Protein AF-A0A6A3LPA7-F1 (afdb_monomer)

Organism: NCBI:txid53985

Mean predicted aligned error: 10.81 Å

Secondary structure (DSSP, 8-state):
--SGGGGGG-----THHHHHHHHT---EEE--TT-SSTT---EEE--STHHHHH-GGGEEEEEEEEEE-TTT--EEEEEEEEEE-HHHHHHHHHHHHHHHHHHHHHHHHHHHHHHHHHHHHHHHHHHHHTTS----

Nearest PDB structures (foldseek):
  7dc3-assembly3_C  TM=7.129E-01  e=1.709E-06  Mus musculus
  5xil-assembly1_A-2  TM=3.617E-01  e=6.976E+00  Leishmania major

Structure (mmCIF, N/CA/C/O backbone):
data_AF-A0A6A3LPA7-F1
#
_entry.id   AF-A0A6A3LPA7-F1
#
loop_
_atom_site.group_PDB
_atom_site.id
_atom_site.type_symbol
_atom_site.label_atom_id
_atom_site.label_alt_id
_atom_site.label_comp_id
_atom_site.label_asym_id
_atom_site.label_entity_id
_atom_site.label_seq_id
_atom_site.pdbx_PDB_ins_code
_atom_site.Cartn_x
_atom_site.Cartn_y
_atom_site.Cartn_z
_atom_site.occupancy
_atom_site.B_iso_or_equiv
_atom_site.auth_seq_id
_atom_site.auth_comp_id
_atom_site.auth_asym_id
_atom_site.auth_atom_id
_atom_site.pdbx_PDB_model_num
ATOM 1 N N . MET A 1 1 ? 21.102 -28.339 11.862 1.00 46.19 1 MET A N 1
ATOM 2 C CA . MET A 1 1 ? 20.424 -28.830 10.645 1.00 46.19 1 MET A CA 1
ATOM 3 C C . MET A 1 1 ? 18.925 -28.610 10.813 1.00 46.19 1 MET A C 1
ATOM 5 O O . MET A 1 1 ? 18.300 -29.388 11.512 1.00 46.19 1 MET A O 1
ATOM 9 N N . ALA A 1 2 ? 18.375 -27.507 10.303 1.00 53.53 2 ALA A N 1
ATOM 10 C CA . ALA A 1 2 ? 16.924 -27.238 10.330 1.00 53.53 2 ALA A CA 1
ATOM 11 C C . ALA A 1 2 ? 16.463 -26.278 9.210 1.00 53.53 2 ALA A C 1
ATOM 13 O O . ALA A 1 2 ? 15.295 -25.922 9.147 1.00 53.53 2 ALA A O 1
ATOM 14 N N . VAL A 1 3 ? 17.377 -25.832 8.339 1.00 58.09 3 VAL A N 1
ATOM 15 C CA . VAL A 1 3 ? 17.110 -24.751 7.374 1.00 58.09 3 VAL A CA 1
ATOM 16 C C . VAL A 1 3 ? 16.532 -25.285 6.055 1.00 58.09 3 VAL A C 1
ATOM 18 O O . VAL A 1 3 ? 15.805 -24.568 5.382 1.00 58.09 3 VAL A O 1
ATOM 21 N N . GLU A 1 4 ? 16.774 -26.551 5.702 1.00 61.59 4 GLU A N 1
ATOM 22 C CA . GLU A 1 4 ? 16.364 -27.101 4.396 1.00 61.59 4 GLU A CA 1
ATOM 23 C C . GLU A 1 4 ? 14.928 -27.646 4.344 1.00 61.59 4 GLU A C 1
ATOM 25 O O . GLU A 1 4 ? 14.376 -27.798 3.262 1.00 61.59 4 GLU A O 1
ATOM 30 N N . GLN A 1 5 ? 14.279 -27.908 5.483 1.00 64.56 5 GLN A N 1
ATOM 31 C CA . GLN A 1 5 ? 13.005 -28.647 5.507 1.00 64.56 5 GLN A CA 1
ATOM 32 C C . GLN A 1 5 ? 11.787 -27.839 5.010 1.00 64.56 5 GLN A C 1
ATOM 34 O O . GLN A 1 5 ? 10.715 -28.403 4.812 1.00 64.56 5 GLN A O 1
ATOM 39 N N . TYR A 1 6 ? 11.948 -26.532 4.781 1.00 67.12 6 TYR A N 1
ATOM 40 C CA . TYR A 1 6 ? 10.872 -25.633 4.347 1.00 67.12 6 TYR A CA 1
ATOM 41 C C . TYR A 1 6 ? 11.249 -24.773 3.136 1.00 67.12 6 TYR A C 1
ATOM 43 O O . TYR A 1 6 ? 10.540 -23.816 2.834 1.00 67.12 6 TYR A O 1
ATOM 51 N N . ALA A 1 7 ? 12.346 -25.089 2.438 1.00 63.62 7 ALA A N 1
ATOM 52 C CA . ALA A 1 7 ? 12.777 -24.317 1.270 1.00 63.62 7 ALA A CA 1
ATOM 53 C C . ALA A 1 7 ? 11.684 -24.259 0.183 1.00 63.62 7 ALA A C 1
ATOM 55 O O . ALA A 1 7 ? 11.487 -23.219 -0.440 1.00 63.62 7 ALA A O 1
ATOM 56 N N . ASP A 1 8 ? 10.900 -25.333 0.051 1.00 73.69 8 ASP A N 1
ATOM 57 C CA . ASP A 1 8 ? 9.811 -25.446 -0.927 1.00 73.69 8 ASP A CA 1
ATOM 58 C C . ASP A 1 8 ? 8.495 -24.794 -0.465 1.00 73.69 8 ASP A C 1
ATOM 60 O O . ASP A 1 8 ? 7.543 -24.694 -1.241 1.00 73.69 8 ASP A O 1
ATOM 64 N N . ALA A 1 9 ? 8.413 -24.336 0.792 1.00 74.69 9 ALA A N 1
ATOM 65 C CA . ALA A 1 9 ? 7.225 -23.658 1.315 1.00 74.69 9 ALA A CA 1
ATOM 66 C C . ALA A 1 9 ? 7.062 -22.239 0.743 1.00 74.69 9 ALA A C 1
ATOM 68 O O . ALA A 1 9 ? 5.982 -21.653 0.832 1.00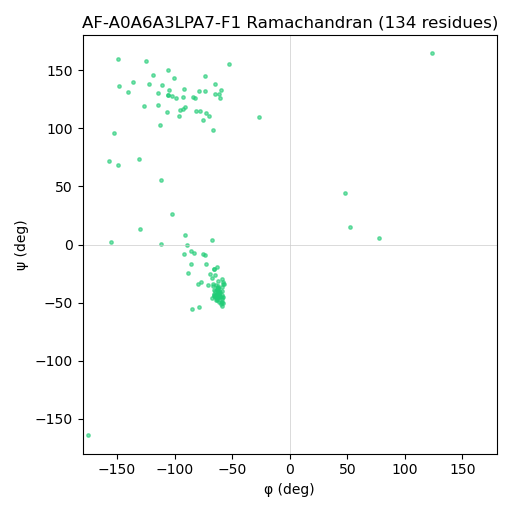 74.69 9 ALA A O 1
ATOM 69 N N . LEU A 1 10 ? 8.130 -21.682 0.162 1.00 76.44 10 LEU A N 1
ATOM 70 C CA . LEU A 1 10 ? 8.157 -20.345 -0.413 1.00 76.44 10 LEU A CA 1
ATOM 71 C C . LEU A 1 10 ? 8.359 -20.441 -1.924 1.00 76.44 10 LEU A C 1
ATOM 73 O O . LEU A 1 10 ? 9.370 -20.943 -2.405 1.00 76.44 10 LEU A O 1
ATOM 77 N N . GLN A 1 11 ? 7.399 -19.918 -2.681 1.00 75.81 11 GLN A N 1
ATOM 78 C CA . GLN A 1 11 ? 7.488 -19.840 -4.135 1.00 75.81 11 GLN A CA 1
ATOM 79 C C . GLN A 1 11 ? 7.627 -18.386 -4.575 1.00 75.81 11 GLN A C 1
ATOM 81 O O . GLN A 1 11 ? 6.921 -17.501 -4.090 1.00 75.81 11 GLN A O 1
ATOM 86 N N . ASN A 1 12 ? 8.519 -18.139 -5.534 1.00 69.50 12 ASN A N 1
ATOM 87 C CA . ASN A 1 12 ? 8.640 -16.832 -6.168 1.00 69.50 12 ASN A CA 1
ATOM 88 C C . ASN A 1 12 ? 7.413 -16.575 -7.048 1.00 69.50 12 ASN A C 1
ATOM 90 O O . ASN A 1 12 ? 7.248 -17.195 -8.098 1.00 69.50 12 ASN A O 1
ATOM 94 N N . VAL A 1 13 ? 6.568 -15.633 -6.637 1.00 67.00 13 VAL A N 1
ATOM 95 C CA . VAL A 1 13 ? 5.403 -15.199 -7.414 1.00 67.00 13 VAL A CA 1
ATOM 96 C C . VAL A 1 13 ? 5.723 -13.887 -8.130 1.00 67.00 13 VAL A C 1
ATOM 98 O O . VAL A 1 13 ? 6.423 -13.019 -7.609 1.00 67.00 13 VAL A O 1
ATOM 101 N N . GLN A 1 14 ? 5.216 -13.726 -9.352 1.00 64.25 14 GLN A N 1
ATOM 102 C CA . GLN A 1 14 ? 5.428 -12.524 -10.158 1.00 64.25 14 GLN A CA 1
ATOM 103 C C . GLN A 1 14 ? 4.882 -11.263 -9.464 1.00 64.25 14 GLN A C 1
ATOM 105 O O . GLN A 1 14 ? 3.688 -11.160 -9.187 1.00 64.25 14 GLN A O 1
ATOM 110 N N . ALA A 1 15 ? 5.726 -10.236 -9.308 1.00 64.12 15 ALA A N 1
ATOM 111 C CA . ALA A 1 15 ? 5.378 -8.951 -8.679 1.00 64.12 15 ALA A CA 1
ATOM 112 C C . ALA A 1 15 ? 4.359 -8.090 -9.467 1.00 64.12 15 ALA A C 1
ATOM 114 O O . ALA A 1 15 ? 4.078 -6.956 -9.087 1.00 64.12 15 ALA A O 1
ATOM 115 N N . GLY A 1 16 ? 3.823 -8.589 -10.589 1.00 66.94 16 GLY A N 1
ATOM 116 C CA . GLY A 1 16 ? 2.903 -7.837 -11.454 1.00 66.94 16 GLY A CA 1
ATOM 117 C C . GLY A 1 16 ? 1.608 -7.454 -10.741 1.00 66.94 16 GLY A C 1
ATOM 118 O O . GLY A 1 16 ? 1.122 -6.340 -10.915 1.00 66.94 16 GLY A O 1
ATOM 119 N N . LYS A 1 17 ? 1.123 -8.338 -9.863 1.00 79.88 17 LYS A N 1
ATOM 120 C CA . LYS A 1 17 ? -0.074 -8.106 -9.052 1.00 79.88 17 LYS A CA 1
ATOM 121 C C . LYS A 1 17 ? 0.112 -6.923 -8.094 1.00 79.88 17 LYS A C 1
ATOM 123 O O . LYS A 1 17 ? -0.779 -6.096 -7.971 1.00 79.88 17 LYS A O 1
ATOM 128 N N . SER A 1 18 ? 1.296 -6.776 -7.495 1.00 86.56 18 SER A N 1
ATOM 129 C CA . SER A 1 18 ? 1.608 -5.671 -6.579 1.00 86.56 18 SER A CA 1
ATOM 130 C C . SER A 1 18 ? 1.502 -4.298 -7.245 1.00 86.56 18 SER A C 1
ATOM 132 O O . SER A 1 18 ? 0.990 -3.371 -6.631 1.00 86.56 18 SER A O 1
ATOM 134 N N . LEU A 1 19 ? 1.950 -4.152 -8.498 1.00 87.88 19 LEU A N 1
ATOM 135 C CA . LEU A 1 19 ? 1.873 -2.866 -9.203 1.00 87.88 19 LEU A CA 1
ATOM 136 C C . LEU A 1 19 ? 0.418 -2.454 -9.449 1.00 87.88 19 LEU A C 1
ATOM 138 O O . LEU A 1 19 ? 0.056 -1.304 -9.208 1.00 87.88 19 LEU A O 1
ATOM 142 N N . GLU A 1 20 ? -0.414 -3.396 -9.891 1.00 88.69 20 GLU A N 1
ATOM 143 C CA . GLU A 1 20 ? -1.840 -3.147 -10.096 1.00 88.69 20 GLU A CA 1
ATOM 144 C C . GLU A 1 20 ? -2.525 -2.743 -8.784 1.00 88.69 20 GLU A C 1
ATOM 146 O O . GLU A 1 20 ? -3.260 -1.756 -8.752 1.00 88.69 20 GLU A O 1
ATOM 151 N N . LEU A 1 21 ? -2.241 -3.460 -7.694 1.00 88.50 21 LEU A N 1
ATOM 152 C CA . LEU A 1 21 ? -2.775 -3.159 -6.367 1.00 88.50 21 LEU A CA 1
ATOM 153 C C . LEU A 1 21 ? -2.396 -1.746 -5.915 1.00 88.50 21 LEU A C 1
ATOM 155 O O . LEU A 1 21 ? -3.279 -0.946 -5.610 1.00 88.50 21 LEU A O 1
ATOM 159 N N . LEU A 1 22 ? -1.101 -1.409 -5.944 1.00 87.50 22 LEU A N 1
ATOM 160 C CA . LEU A 1 22 ? -0.614 -0.094 -5.520 1.00 87.50 22 LEU A CA 1
ATOM 161 C C . LEU A 1 22 ? -1.171 1.047 -6.380 1.00 87.50 22 LEU A C 1
ATOM 163 O O . LEU A 1 22 ? -1.395 2.134 -5.857 1.00 87.50 22 LEU A O 1
ATOM 167 N N . SER A 1 23 ? -1.436 0.812 -7.670 1.00 88.50 23 SER A N 1
ATOM 168 C CA . SER A 1 23 ? -2.008 1.833 -8.562 1.00 88.50 23 SER A CA 1
ATOM 169 C C . SER A 1 23 ? -3.437 2.250 -8.195 1.00 88.50 23 SER A C 1
ATOM 171 O O . SER A 1 23 ? -3.874 3.336 -8.569 1.00 88.50 23 SER A O 1
ATOM 173 N N . LYS A 1 24 ? -4.159 1.407 -7.446 1.00 89.50 24 LYS A N 1
ATOM 174 C CA . LYS A 1 24 ? -5.529 1.665 -6.976 1.00 89.50 24 LYS A CA 1
ATOM 175 C C . LYS A 1 24 ? -5.561 2.327 -5.594 1.00 89.50 24 LYS A C 1
ATOM 177 O O . LYS A 1 24 ? -6.630 2.719 -5.130 1.00 89.50 24 LYS A O 1
ATOM 182 N N . LEU A 1 25 ? -4.415 2.441 -4.920 1.00 88.38 25 LEU A N 1
ATOM 183 C CA . LEU A 1 25 ? -4.330 3.014 -3.582 1.00 88.38 25 LEU A CA 1
ATOM 184 C C . LEU A 1 25 ? -4.362 4.540 -3.633 1.00 88.38 25 LEU A C 1
ATOM 186 O O . LEU A 1 25 ? -3.611 5.174 -4.370 1.00 88.38 25 LEU A O 1
ATOM 190 N N . THR A 1 26 ? -5.202 5.136 -2.787 1.00 86.50 26 THR A N 1
ATOM 191 C CA . THR A 1 26 ? -5.275 6.590 -2.623 1.00 86.50 26 THR A CA 1
ATOM 192 C C . THR A 1 26 ? -4.649 6.987 -1.294 1.00 86.50 26 THR A C 1
ATOM 194 O O . THR A 1 26 ? -5.172 6.662 -0.227 1.00 86.50 26 THR A O 1
ATOM 197 N N . PHE A 1 27 ? -3.533 7.715 -1.354 1.00 87.88 27 PHE A N 1
ATOM 198 C CA . PHE A 1 27 ? -2.935 8.317 -0.167 1.00 87.88 27 PHE A CA 1
ATOM 199 C C . PHE A 1 27 ? -3.760 9.515 0.288 1.00 87.88 27 PHE A C 1
ATOM 201 O O . PHE A 1 27 ? -4.094 10.402 -0.497 1.00 87.88 27 PHE A O 1
ATOM 208 N N . LYS A 1 28 ? -4.054 9.548 1.581 1.00 87.94 28 LYS A N 1
ATOM 209 C CA . LYS A 1 28 ? -4.817 10.597 2.238 1.00 87.94 28 LYS A CA 1
ATOM 210 C C . LYS A 1 28 ? -3.962 11.267 3.297 1.00 87.94 28 LYS A C 1
ATOM 212 O O . LYS A 1 28 ? -3.138 10.642 3.966 1.00 87.94 28 LYS A O 1
ATOM 217 N N . ARG A 1 29 ? -4.200 12.563 3.441 1.00 88.69 29 ARG A N 1
ATOM 218 C CA . ARG A 1 29 ? -3.753 13.361 4.573 1.00 88.69 29 ARG A CA 1
ATOM 219 C C . ARG A 1 29 ? -4.866 13.365 5.606 1.00 88.69 29 ARG A C 1
ATOM 221 O O . ARG A 1 29 ? -6.002 13.655 5.245 1.00 88.69 29 ARG A O 1
ATOM 228 N N . TYR A 1 30 ? -4.558 13.000 6.842 1.00 86.00 30 TYR A N 1
ATOM 229 C CA . TYR A 1 30 ? -5.575 12.847 7.871 1.00 86.00 30 TYR A CA 1
ATOM 230 C C . TYR A 1 30 ? -5.082 13.161 9.266 1.00 86.00 30 TYR A C 1
ATOM 232 O O . TYR A 1 30 ? -3.892 13.111 9.562 1.00 86.00 30 TYR A O 1
ATOM 240 N N . GLU A 1 31 ? -6.043 13.438 10.130 1.00 85.25 31 GLU A N 1
ATOM 241 C CA . GLU A 1 31 ? -5.839 13.662 11.549 1.00 85.25 31 GLU A CA 1
ATOM 242 C C . GLU A 1 31 ? -6.688 12.649 12.301 1.00 85.25 31 GLU A C 1
ATOM 244 O O . GLU A 1 31 ? -7.809 12.332 11.896 1.00 85.25 31 GLU A O 1
ATOM 249 N N . PHE A 1 32 ? -6.117 12.079 13.356 1.00 82.38 32 PHE A N 1
ATOM 250 C CA . PHE A 1 32 ? -6.840 11.156 14.209 1.00 82.38 32 PHE A CA 1
ATOM 251 C C . PHE A 1 32 ? -7.390 11.943 15.396 1.00 82.38 32 PHE A C 1
ATOM 253 O O . PHE A 1 32 ? -6.624 12.489 16.182 1.00 82.38 32 PHE A O 1
ATOM 260 N N . GLU A 1 33 ? -8.715 12.017 15.509 1.00 78.88 33 GLU A N 1
ATOM 261 C CA . GLU A 1 33 ? -9.398 12.845 16.515 1.00 78.88 33 GLU A CA 1
ATOM 262 C C . GLU A 1 33 ? -8.993 12.490 17.952 1.00 78.88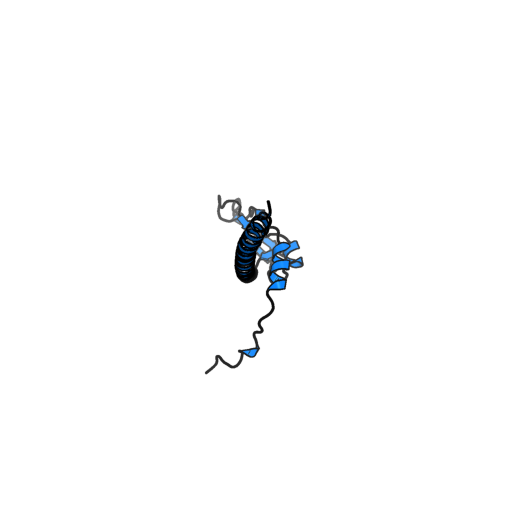 33 GLU A C 1
ATOM 264 O O . GLU A 1 33 ? -8.904 13.363 18.810 1.00 78.88 33 GLU A O 1
ATOM 269 N N . TYR A 1 34 ? -8.680 11.219 18.204 1.00 78.12 34 TYR A N 1
ATOM 270 C CA . TYR A 1 34 ? -8.237 10.727 19.508 1.00 78.12 34 TYR A CA 1
ATOM 271 C C . TYR A 1 34 ? -6.720 10.497 19.565 1.00 78.12 34 TYR A C 1
ATOM 273 O O . TYR A 1 34 ? -6.257 9.631 20.310 1.00 78.12 34 TYR A O 1
ATOM 281 N N . ASP A 1 35 ? -5.932 11.206 18.745 1.00 72.81 35 ASP A N 1
ATOM 282 C CA . ASP A 1 35 ? -4.473 11.152 18.859 1.00 72.81 35 ASP A CA 1
ATOM 283 C C . ASP A 1 35 ? -4.064 11.673 20.241 1.00 72.81 35 ASP A C 1
ATOM 285 O O . ASP A 1 35 ? -4.492 12.732 20.694 1.00 72.81 35 ASP A O 1
ATOM 289 N N . SER A 1 36 ? -3.238 10.892 20.932 1.00 65.25 36 SER A N 1
ATOM 290 C CA . SER A 1 36 ? -2.762 11.213 22.276 1.00 65.25 36 SER A CA 1
ATOM 291 C C . SER A 1 36 ? -1.682 12.298 22.276 1.00 65.25 36 SER A C 1
ATOM 293 O O . SER A 1 36 ? -1.236 12.710 23.344 1.00 65.25 36 SER A O 1
ATOM 295 N N . VAL A 1 37 ? -1.191 12.695 21.097 1.00 68.62 37 VAL A N 1
ATOM 296 C CA . VAL A 1 37 ? -0.118 13.679 20.935 1.00 68.62 37 VAL A CA 1
ATOM 297 C C . VAL A 1 37 ? -0.668 14.942 20.280 1.00 68.62 37 VAL A C 1
ATOM 299 O O . VAL A 1 37 ? -0.855 15.003 19.065 1.00 68.62 37 VAL A O 1
ATOM 302 N N . GLU A 1 38 ? -0.878 15.974 21.094 1.00 63.75 38 GLU A N 1
ATOM 303 C CA . GLU A 1 38 ? -1.268 17.303 20.625 1.00 63.75 38 GLU A CA 1
ATOM 304 C C . GLU A 1 38 ? -0.197 17.877 19.678 1.00 63.75 38 GLU A C 1
ATOM 306 O O . GLU A 1 38 ? 1.005 17.799 19.944 1.00 63.75 38 GLU A O 1
ATOM 311 N N . GLY A 1 39 ? -0.621 18.413 18.530 1.00 67.62 39 GLY A N 1
ATOM 312 C CA . GLY A 1 39 ? 0.287 18.974 17.525 1.00 67.62 39 GLY A CA 1
ATOM 313 C C . GLY A 1 39 ? 1.015 17.946 16.651 1.00 67.62 39 GLY A C 1
ATOM 314 O O . GLY A 1 39 ? 1.839 18.339 15.820 1.00 67.62 39 GLY A O 1
ATOM 315 N N . ARG A 1 40 ? 0.715 16.640 16.771 1.00 67.00 40 ARG A N 1
ATOM 316 C CA . ARG A 1 40 ? 1.143 15.659 15.767 1.00 67.00 40 ARG A CA 1
ATOM 317 C C . ARG A 1 40 ? 0.407 15.966 14.462 1.00 67.00 40 ARG A C 1
ATOM 319 O O . ARG A 1 40 ? -0.759 15.633 14.288 1.00 67.00 40 ARG A O 1
ATOM 326 N N . ALA A 1 41 ? 1.118 16.668 13.585 1.00 66.06 41 ALA A N 1
ATOM 327 C CA . ALA A 1 41 ? 0.626 17.146 12.306 1.00 66.06 41 ALA A CA 1
ATOM 328 C C . ALA A 1 41 ? -0.004 16.032 11.463 1.00 66.06 41 ALA A C 1
ATOM 330 O O . ALA A 1 41 ? 0.354 14.856 11.577 1.00 66.06 41 ALA A O 1
ATOM 331 N N . THR A 1 42 ? -0.896 16.466 10.573 1.00 80.38 42 THR A N 1
ATOM 332 C CA . THR A 1 42 ? -1.539 15.707 9.504 1.00 80.38 42 THR A CA 1
ATOM 333 C C . THR A 1 42 ? -0.691 14.520 9.030 1.00 80.38 42 THR A C 1
ATOM 335 O O . THR A 1 42 ? 0.349 14.680 8.381 1.00 80.38 42 THR A O 1
ATOM 338 N N . GLN A 1 43 ? -1.153 13.315 9.343 1.00 84.81 43 GLN A N 1
ATOM 339 C CA . GLN A 1 43 ? -0.518 12.068 8.948 1.00 84.81 43 GLN A CA 1
ATOM 340 C C . GLN A 1 43 ? -0.755 11.822 7.457 1.00 84.81 43 GLN A C 1
ATOM 342 O O . GLN A 1 43 ? -1.810 12.152 6.916 1.00 84.81 43 GLN A O 1
ATOM 347 N N . LEU A 1 44 ? 0.233 11.235 6.784 1.00 86.62 44 LEU A N 1
ATOM 348 C CA . LEU A 1 44 ? 0.076 10.709 5.433 1.00 86.62 44 LEU A CA 1
ATOM 349 C C . LEU A 1 44 ? -0.058 9.193 5.525 1.00 86.62 44 LEU A C 1
ATOM 351 O O . LEU A 1 44 ? 0.797 8.527 6.106 1.00 86.62 44 LEU A O 1
ATOM 355 N N . GLY A 1 45 ? -1.099 8.642 4.918 1.00 87.50 45 GLY A N 1
ATOM 356 C CA . GLY A 1 45 ? -1.284 7.200 4.876 1.00 87.50 45 GLY A CA 1
ATOM 357 C C . GLY A 1 45 ? -2.477 6.808 4.030 1.00 87.50 45 GLY A C 1
ATOM 358 O O . GLY A 1 45 ? -2.976 7.598 3.234 1.00 87.50 45 GLY A O 1
ATOM 359 N N . ILE A 1 46 ? -2.922 5.572 4.195 1.00 87.31 46 ILE A N 1
ATOM 360 C CA . ILE A 1 46 ? -4.098 5.040 3.517 1.00 87.31 46 ILE A CA 1
ATOM 361 C C . ILE A 1 46 ? -5.136 4.764 4.593 1.00 87.31 46 ILE A C 1
ATOM 363 O O . ILE A 1 46 ? -4.819 4.163 5.617 1.00 87.31 46 ILE A O 1
ATOM 367 N N . ILE A 1 47 ? -6.357 5.239 4.374 1.00 80.25 47 ILE A N 1
ATOM 368 C CA . ILE A 1 47 ? -7.461 5.083 5.317 1.00 80.25 47 ILE A CA 1
ATOM 369 C C . ILE A 1 47 ? -8.696 4.688 4.544 1.00 80.25 47 ILE A C 1
ATOM 371 O O . ILE A 1 47 ? -9.014 5.316 3.530 1.00 80.25 47 ILE A O 1
ATOM 375 N N . GLY A 1 48 ? -9.444 3.770 5.132 1.00 70.75 48 GLY A N 1
ATOM 376 C CA . GLY A 1 48 ? -10.829 3.543 4.788 1.00 70.75 48 GLY A CA 1
ATOM 377 C C . GLY A 1 48 ? -11.100 2.104 4.371 1.00 70.75 48 GLY A C 1
ATOM 378 O O . GLY A 1 48 ? -10.172 1.340 4.083 1.00 70.75 48 GLY A O 1
ATOM 379 N N . PRO A 1 49 ? -12.386 1.730 4.351 1.00 71.25 49 PRO A N 1
ATOM 380 C CA . PRO A 1 49 ? -12.827 0.385 4.005 1.00 71.25 49 PRO A CA 1
ATOM 381 C C . PRO A 1 49 ? -12.473 0.005 2.562 1.00 71.25 49 PRO A C 1
ATOM 383 O O . PRO A 1 49 ? -12.392 -1.183 2.249 1.00 71.25 49 PRO A O 1
ATOM 386 N N . GLU A 1 50 ? -12.195 0.976 1.679 1.00 77.12 50 GLU A N 1
ATOM 387 C CA . GLU A 1 50 ? -11.768 0.678 0.311 1.00 77.12 50 GLU A CA 1
ATOM 388 C C . GLU A 1 50 ? -10.484 -0.159 0.265 1.00 77.12 50 GLU A C 1
ATOM 390 O O . GLU A 1 50 ? -10.328 -0.987 -0.633 1.00 77.12 50 GLU A O 1
ATOM 395 N N . LEU A 1 51 ? -9.595 -0.019 1.257 1.00 84.56 51 LEU A N 1
ATOM 396 C CA . LEU A 1 51 ? -8.346 -0.772 1.291 1.00 84.56 51 LEU A CA 1
ATOM 397 C C . LEU A 1 51 ? -8.603 -2.273 1.429 1.00 84.56 51 LEU A C 1
ATOM 399 O O . LEU A 1 51 ? -7.909 -3.059 0.797 1.00 84.56 51 LEU A O 1
ATOM 403 N N . GLN A 1 52 ? -9.644 -2.668 2.164 1.00 84.88 52 GLN A N 1
ATOM 404 C CA . GLN A 1 52 ? -10.032 -4.071 2.302 1.00 84.88 52 GLN A CA 1
ATOM 405 C C . GLN A 1 52 ? -10.499 -4.669 0.966 1.00 84.88 52 GLN A C 1
ATOM 407 O O . GLN A 1 52 ? -10.379 -5.870 0.748 1.00 84.88 52 GLN A O 1
ATOM 412 N N . THR A 1 53 ? -11.009 -3.834 0.056 1.00 85.56 53 THR A N 1
ATOM 413 C CA . THR A 1 53 ? -11.410 -4.269 -1.291 1.00 85.56 53 THR A CA 1
ATOM 414 C C . THR A 1 53 ? -10.203 -4.405 -2.217 1.00 85.56 53 THR A C 1
ATOM 416 O O . THR A 1 53 ? -10.189 -5.268 -3.092 1.00 85.56 53 THR A O 1
ATOM 419 N N . VAL A 1 54 ? -9.194 -3.544 -2.045 1.00 87.00 54 VAL A N 1
ATOM 420 C CA . VAL A 1 54 ? -8.010 -3.520 -2.911 1.00 87.00 54 VAL A CA 1
ATOM 421 C C . VAL A 1 54 ? -6.963 -4.529 -2.442 1.00 87.00 54 VAL A C 1
ATOM 423 O O . VAL A 1 54 ? -6.569 -5.375 -3.232 1.00 87.00 54 VAL A O 1
ATOM 426 N N . VAL A 1 55 ? -6.528 -4.456 -1.182 1.00 87.94 55 VAL A N 1
ATOM 427 C CA . VAL A 1 55 ? -5.461 -5.281 -0.585 1.00 87.94 55 VAL A CA 1
ATOM 428 C C . VAL A 1 55 ? -5.964 -5.860 0.748 1.00 87.94 55 VAL A C 1
ATOM 430 O O . VAL A 1 55 ? -5.590 -5.361 1.813 1.00 87.94 55 VAL A O 1
ATOM 433 N N . PRO A 1 56 ? -6.862 -6.864 0.727 1.00 88.62 56 PRO A N 1
ATOM 434 C CA . PRO A 1 56 ? -7.466 -7.416 1.942 1.00 88.62 56 PRO A CA 1
ATOM 435 C C . PRO A 1 56 ? -6.433 -7.937 2.948 1.00 88.62 56 PRO A C 1
ATOM 437 O O . PRO A 1 56 ? -6.629 -7.804 4.150 1.00 88.62 56 PRO A O 1
ATOM 440 N N . GLU A 1 57 ? -5.317 -8.484 2.469 1.00 88.31 57 GLU A N 1
ATOM 441 C CA . GLU A 1 57 ? -4.212 -8.982 3.289 1.00 88.31 57 GLU A CA 1
ATOM 442 C C . GLU A 1 57 ? -3.482 -7.880 4.069 1.00 88.31 57 GLU A C 1
ATOM 444 O O . GLU A 1 57 ? -2.855 -8.168 5.082 1.00 88.31 57 GLU A O 1
ATOM 449 N N . ALA A 1 58 ? -3.589 -6.622 3.633 1.00 90.50 58 ALA A N 1
ATOM 450 C CA . ALA A 1 58 ? -2.978 -5.476 4.299 1.00 90.50 58 ALA A CA 1
ATOM 451 C C . ALA A 1 58 ? -3.908 -4.814 5.329 1.00 90.50 58 ALA A C 1
ATOM 453 O O . ALA A 1 58 ? -3.600 -3.727 5.825 1.00 90.50 58 ALA A O 1
ATOM 454 N N . VAL A 1 59 ? -5.065 -5.416 5.626 1.00 90.62 59 VAL A N 1
ATOM 455 C CA . VAL A 1 59 ? -6.050 -4.855 6.553 1.00 90.62 59 VAL A CA 1
ATOM 456 C C . VAL A 1 59 ? -6.416 -5.864 7.625 1.00 90.62 59 VAL A C 1
ATOM 458 O O . VAL A 1 59 ? -7.012 -6.905 7.362 1.00 90.62 59 VAL A O 1
ATOM 461 N N . GLN A 1 60 ? -6.139 -5.499 8.869 1.00 89.50 60 GLN A N 1
ATOM 462 C CA . GLN A 1 60 ? -6.622 -6.202 10.041 1.00 89.50 60 GLN A CA 1
ATOM 463 C C . GLN A 1 60 ? -7.842 -5.474 10.602 1.00 89.50 60 GLN A C 1
ATOM 465 O O . GLN A 1 60 ? -7.771 -4.288 10.909 1.00 89.50 60 GLN A O 1
ATOM 470 N N . VAL A 1 61 ? -8.958 -6.178 10.788 1.00 88.81 61 VAL A N 1
ATOM 471 C CA . VAL A 1 61 ? -10.124 -5.622 11.489 1.00 88.81 61 VAL A CA 1
ATOM 472 C C . VAL A 1 61 ? -10.027 -5.994 12.962 1.00 88.81 61 VAL A C 1
ATOM 474 O O . VAL A 1 61 ? -10.042 -7.173 13.316 1.00 88.81 61 VAL A O 1
ATOM 477 N N . LEU A 1 62 ? -9.898 -4.988 13.823 1.00 89.12 62 LEU A N 1
ATOM 478 C CA . LEU A 1 62 ? -9.928 -5.159 15.269 1.00 89.12 62 LEU A CA 1
ATOM 479 C C . LEU A 1 62 ? -11.374 -5.006 15.761 1.00 89.12 62 LEU A C 1
ATOM 481 O O . LEU A 1 62 ? -11.928 -3.916 15.619 1.00 89.12 62 LEU A O 1
ATOM 485 N N . PRO A 1 63 ? -11.980 -6.041 16.374 1.00 89.38 63 PRO A N 1
ATOM 486 C CA . PRO A 1 63 ? -13.368 -5.967 16.838 1.00 89.38 63 PRO A CA 1
ATOM 487 C C . PRO A 1 63 ? -13.594 -4.842 17.849 1.00 89.38 63 PRO A C 1
ATOM 489 O O . PRO A 1 63 ? -14.627 -4.178 17.832 1.00 89.38 63 PRO A O 1
ATOM 492 N N . GLU A 1 64 ? -12.608 -4.609 18.717 1.00 93.06 64 GLU A N 1
ATOM 493 C CA . GLU A 1 64 ? -12.632 -3.529 19.693 1.00 93.06 64 GLU A CA 1
ATOM 494 C C . GLU A 1 64 ? -11.213 -3.018 19.978 1.00 93.06 64 GLU A C 1
ATOM 496 O O . GLU A 1 64 ? -10.272 -3.798 20.155 1.00 93.06 64 GLU A O 1
ATOM 501 N N . ARG A 1 65 ? -11.052 -1.693 20.040 1.00 89.19 65 ARG A N 1
ATOM 502 C CA . ARG A 1 65 ? -9.822 -1.021 20.461 1.00 89.19 65 ARG A CA 1
ATOM 503 C C . ARG A 1 65 ? -10.141 0.189 21.321 1.00 89.19 65 ARG A C 1
ATOM 505 O O . ARG A 1 65 ? -10.926 1.047 20.937 1.00 89.19 65 ARG A O 1
ATOM 512 N N . PHE A 1 66 ? -9.470 0.296 22.461 1.00 88.44 66 PHE A N 1
ATOM 513 C CA . PHE A 1 66 ? -9.637 1.439 23.347 1.00 88.44 66 PHE A CA 1
ATOM 514 C C . PHE A 1 66 ? -8.633 2.546 23.041 1.00 88.44 66 PHE A C 1
ATOM 516 O O . PHE A 1 66 ? -7.436 2.285 22.906 1.00 88.44 66 PHE A O 1
ATOM 523 N N . VAL A 1 67 ? -9.130 3.776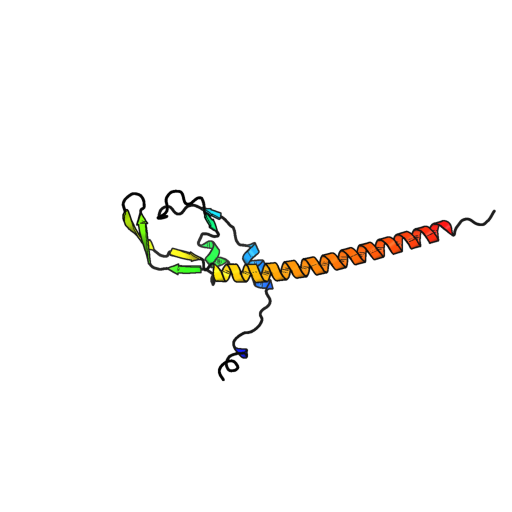 22.975 1.00 86.69 67 VAL A N 1
ATOM 524 C CA . VAL A 1 67 ? -8.333 5.002 22.885 1.00 86.69 67 VAL A CA 1
ATOM 525 C C . VAL A 1 67 ? -8.729 5.948 24.011 1.00 86.69 67 VAL A C 1
ATOM 527 O O . VAL A 1 67 ? -9.808 5.818 24.592 1.00 86.69 67 VAL A O 1
ATOM 530 N N . PHE A 1 68 ? -7.834 6.865 24.355 1.00 82.50 68 PHE A N 1
ATOM 531 C CA . PHE A 1 68 ? -8.100 7.885 25.359 1.00 82.50 68 PHE A CA 1
ATOM 532 C C . PHE A 1 68 ? -8.315 9.209 24.651 1.00 82.50 68 PHE A C 1
ATOM 534 O O . PHE A 1 68 ? -7.485 9.607 23.837 1.00 82.50 68 PHE A O 1
ATOM 541 N N . ASP A 1 69 ? -9.419 9.874 24.965 1.00 76.06 69 ASP A N 1
ATOM 542 C CA . ASP A 1 69 ? -9.638 11.234 24.500 1.00 76.06 69 ASP A CA 1
ATOM 543 C C . ASP A 1 69 ? -8.583 12.163 25.117 1.00 76.06 69 ASP A C 1
ATOM 545 O O . ASP A 1 69 ? -8.368 12.162 26.331 1.00 76.06 69 ASP A O 1
ATOM 549 N N . HIS A 1 70 ? -7.920 12.956 24.283 1.00 70.12 70 HIS A N 1
ATOM 550 C CA . HIS A 1 70 ? -6.954 13.947 24.737 1.00 70.12 70 HIS A CA 1
ATOM 551 C C . HIS A 1 70 ? -7.634 15.110 25.477 1.00 70.12 70 HIS A C 1
ATOM 553 O O . HIS A 1 70 ? -7.000 15.722 26.335 1.00 70.12 70 HIS A O 1
ATOM 559 N N . LYS A 1 71 ? -8.917 15.386 25.193 1.00 72.94 71 LYS A N 1
ATOM 560 C CA . LYS A 1 71 ? -9.682 16.476 25.818 1.00 72.94 71 LYS A CA 1
ATOM 561 C C . LYS A 1 71 ? -10.160 16.099 27.216 1.00 72.94 71 LYS A C 1
ATOM 563 O O . LYS A 1 71 ? -9.825 16.779 28.183 1.00 72.94 71 LYS A O 1
ATOM 568 N N . ASP A 1 72 ? -10.847 14.963 27.331 1.00 73.06 72 ASP A N 1
ATOM 569 C CA . ASP A 1 72 ? -11.558 14.599 28.565 1.00 73.06 72 ASP A CA 1
ATOM 570 C C . ASP A 1 72 ? -10.950 13.392 29.306 1.00 73.06 72 ASP A C 1
ATOM 572 O O . ASP A 1 72 ? -11.462 12.968 30.342 1.00 73.06 72 ASP A O 1
ATOM 576 N N . ARG A 1 73 ? -9.861 12.797 28.786 1.00 72.19 73 ARG A N 1
ATOM 577 C CA . ARG A 1 73 ? -9.258 11.522 29.254 1.00 72.19 73 ARG A CA 1
ATOM 578 C C . ARG A 1 73 ? -10.242 10.351 29.348 1.00 72.19 73 ARG A C 1
ATOM 580 O O . ARG A 1 73 ? -9.936 9.324 29.960 1.00 72.19 73 ARG A O 1
ATOM 587 N N . GLY A 1 74 ? -11.412 10.484 28.729 1.00 80.38 74 GLY A N 1
ATOM 588 C CA . GLY A 1 74 ? -12.415 9.437 28.637 1.00 80.38 74 GLY A CA 1
ATOM 589 C C . GLY A 1 74 ? -11.890 8.258 27.823 1.00 80.38 74 GLY A C 1
ATOM 590 O O . GLY A 1 74 ? -11.232 8.434 26.798 1.00 80.38 74 GLY A O 1
ATOM 591 N N . LYS A 1 75 ? -12.175 7.037 28.285 1.00 86.44 75 LYS A N 1
ATOM 592 C CA . LYS A 1 75 ? -11.856 5.811 27.549 1.00 86.44 75 LYS A CA 1
ATOM 593 C C . LYS A 1 75 ? -12.942 5.569 26.500 1.00 86.44 75 LYS A C 1
ATOM 595 O O . LYS A 1 75 ? -14.087 5.302 26.854 1.00 86.44 75 LYS A O 1
ATOM 600 N N . ILE A 1 76 ? -12.570 5.629 25.228 1.00 87.06 76 ILE A N 1
ATOM 601 C CA . ILE A 1 76 ? -13.462 5.427 24.083 1.00 87.06 76 ILE A CA 1
ATOM 602 C C . ILE A 1 76 ? -13.191 4.047 23.489 1.00 87.06 76 ILE A C 1
ATOM 604 O O . ILE A 1 76 ? -12.037 3.670 23.287 1.00 87.06 76 ILE A O 1
ATOM 608 N N . ALA A 1 77 ? -14.253 3.289 23.215 1.00 90.50 77 ALA A N 1
ATOM 609 C CA . ALA A 1 77 ? -14.182 2.003 22.529 1.00 90.50 77 ALA A CA 1
ATOM 610 C C . ALA A 1 77 ? -14.458 2.196 21.033 1.00 90.50 77 ALA A C 1
ATOM 612 O O . ALA A 1 77 ? -15.585 2.488 20.637 1.00 90.50 77 ALA A O 1
ATOM 613 N N . LEU A 1 78 ? -13.433 2.024 20.205 1.00 89.25 78 LEU A N 1
ATOM 614 C CA . LEU A 1 78 ? -13.569 1.935 18.755 1.00 89.25 78 LEU A CA 1
ATOM 615 C C . LEU A 1 78 ? -13.923 0.495 18.399 1.00 89.25 78 LEU A C 1
ATOM 617 O O . LEU A 1 78 ? -13.214 -0.421 18.811 1.00 89.25 78 LEU A O 1
ATOM 621 N N . ARG A 1 79 ? -15.003 0.295 17.647 1.00 90.94 79 ARG A N 1
ATOM 622 C CA . ARG A 1 79 ? -15.440 -1.028 17.183 1.00 90.94 79 ARG A CA 1
ATOM 623 C C . ARG A 1 79 ? -15.146 -1.203 15.705 1.00 90.94 79 ARG A C 1
ATOM 625 O O . ARG A 1 79 ? -15.136 -0.213 14.977 1.00 90.94 79 ARG A O 1
ATOM 632 N N . ASP A 1 80 ? -14.909 -2.449 15.302 1.00 89.62 80 ASP A N 1
ATOM 633 C CA . ASP A 1 80 ? -14.642 -2.842 13.913 1.00 89.62 80 ASP A CA 1
ATOM 634 C C . ASP A 1 80 ? -13.580 -1.953 13.243 1.00 89.62 80 ASP A C 1
ATOM 636 O O . ASP A 1 80 ? -13.732 -1.487 12.116 1.00 89.62 80 ASP A O 1
ATOM 640 N N . LEU A 1 81 ? -12.497 -1.673 13.973 1.00 87.44 81 LEU A N 1
ATOM 641 C CA . LEU A 1 81 ? -11.460 -0.747 13.543 1.00 87.44 81 LEU A CA 1
ATOM 642 C C . LEU A 1 81 ? -10.541 -1.407 12.511 1.00 87.44 81 LEU A C 1
ATOM 644 O O . LEU A 1 81 ? -9.771 -2.310 12.843 1.00 87.44 81 LEU A O 1
ATOM 648 N N . HIS A 1 82 ? -10.556 -0.894 11.284 1.00 87.50 82 HIS A N 1
ATOM 649 C CA . HIS A 1 82 ? -9.614 -1.273 10.230 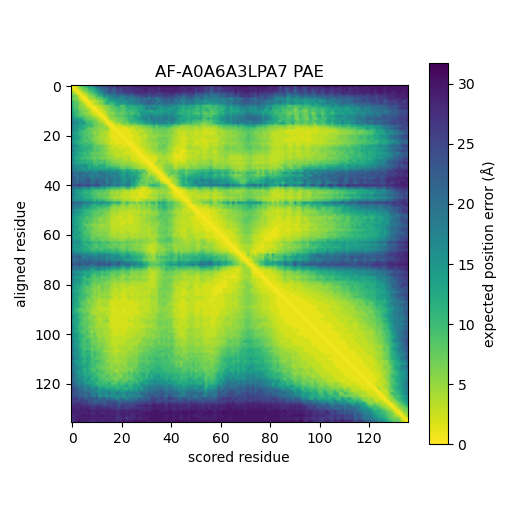1.00 87.50 82 HIS A CA 1
ATOM 650 C C . H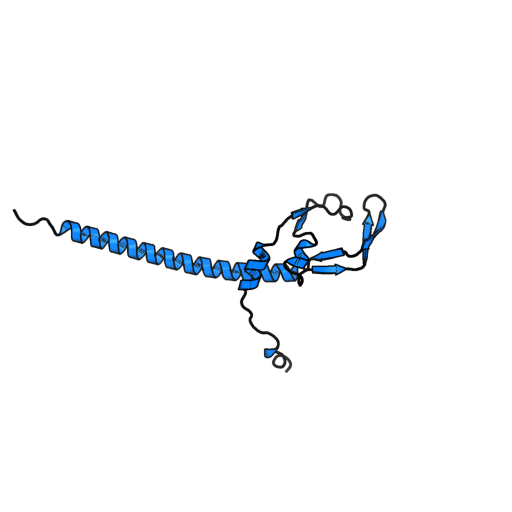IS A 1 82 ? -8.227 -0.692 10.507 1.00 87.50 82 HIS A C 1
ATOM 652 O O . HIS A 1 82 ? -8.007 0.518 10.452 1.00 87.50 82 HIS A O 1
ATOM 658 N N . VAL A 1 83 ? -7.274 -1.574 10.782 1.00 87.44 83 VAL A N 1
ATOM 659 C CA . VAL A 1 83 ? -5.860 -1.264 10.969 1.00 87.44 83 VAL A CA 1
ATOM 660 C C . VAL A 1 83 ? -5.089 -1.726 9.745 1.00 87.44 83 VAL A C 1
ATOM 662 O O . VAL A 1 83 ? -5.200 -2.870 9.315 1.00 87.44 83 VAL A O 1
ATOM 665 N N . VAL A 1 84 ? -4.295 -0.819 9.189 1.00 89.75 84 VAL A N 1
ATOM 666 C CA . VAL A 1 84 ? -3.446 -1.105 8.035 1.00 89.75 84 VAL A CA 1
ATOM 667 C C . VAL A 1 84 ? -2.153 -1.776 8.491 1.00 89.75 84 VAL A C 1
ATOM 669 O O . VAL A 1 84 ? -1.431 -1.212 9.317 1.00 89.75 84 VAL A O 1
ATOM 672 N N . ASP A 1 85 ? -1.846 -2.934 7.913 1.00 90.31 85 ASP A N 1
ATOM 673 C CA . ASP A 1 85 ? -0.533 -3.572 7.987 1.00 90.31 85 ASP A CA 1
ATOM 674 C C . ASP A 1 85 ? 0.430 -2.815 7.058 1.00 90.31 85 ASP A C 1
ATOM 676 O O . ASP A 1 85 ? 0.333 -2.844 5.823 1.00 90.31 85 ASP A O 1
ATOM 680 N N . LYS A 1 86 ? 1.341 -2.063 7.676 1.00 89.31 86 LYS A N 1
ATOM 681 C CA . LYS A 1 86 ? 2.262 -1.176 6.962 1.00 89.31 86 LYS A CA 1
ATOM 682 C C . LYS A 1 86 ? 3.395 -1.971 6.330 1.00 89.31 86 LYS A C 1
ATOM 684 O O . LYS A 1 86 ? 3.887 -1.577 5.276 1.00 89.31 86 LYS A O 1
ATOM 689 N N . GLU A 1 87 ? 3.795 -3.066 6.958 1.00 91.38 87 GLU A N 1
ATOM 690 C CA . GLU A 1 87 ? 4.844 -3.971 6.521 1.00 91.38 87 GLU A CA 1
ATOM 691 C C . GLU A 1 87 ? 4.441 -4.662 5.217 1.00 91.38 87 GLU A C 1
ATOM 693 O O . GLU A 1 87 ? 5.211 -4.662 4.255 1.00 91.38 87 GLU A O 1
ATOM 698 N N . THR A 1 88 ? 3.203 -5.151 5.136 1.00 90.50 88 THR A N 1
ATOM 699 C CA . THR A 1 88 ? 2.649 -5.750 3.917 1.00 90.50 88 THR A CA 1
ATOM 700 C C . THR A 1 88 ? 2.657 -4.745 2.759 1.00 90.50 88 THR A C 1
ATOM 702 O O . THR A 1 88 ? 3.226 -5.017 1.696 1.00 90.50 88 THR A O 1
ATOM 705 N N . LEU A 1 89 ? 2.119 -3.535 2.959 1.00 90.25 89 LEU A N 1
ATOM 706 C CA . LEU A 1 89 ? 2.138 -2.489 1.924 1.00 90.25 89 LEU A CA 1
ATOM 707 C C . LEU A 1 89 ? 3.556 -2.050 1.541 1.00 90.25 89 LEU A C 1
ATOM 709 O O . LEU A 1 89 ? 3.830 -1.790 0.364 1.00 90.25 89 LEU A O 1
ATOM 713 N N . TYR A 1 90 ? 4.463 -1.978 2.515 1.00 91.56 90 TYR A N 1
ATOM 714 C CA . TYR A 1 90 ? 5.864 -1.652 2.280 1.00 91.56 90 TYR A CA 1
ATOM 715 C C . TYR A 1 90 ? 6.537 -2.697 1.386 1.00 91.56 90 TYR A C 1
ATOM 717 O O . TYR A 1 90 ? 7.218 -2.329 0.428 1.00 91.56 90 TYR A O 1
ATOM 725 N N . ME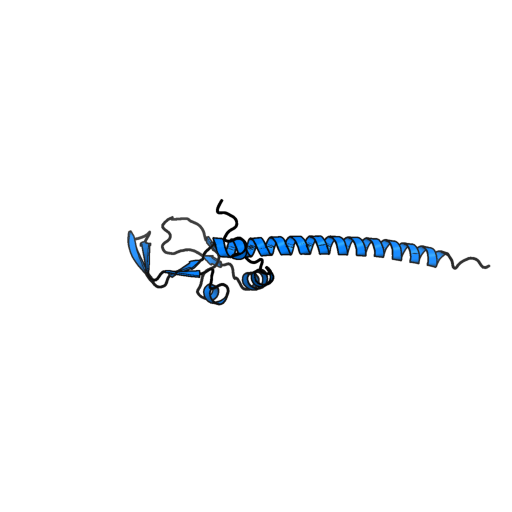T A 1 91 ? 6.294 -3.988 1.622 1.00 91.62 91 MET A N 1
ATOM 726 C CA . MET A 1 91 ? 6.850 -5.064 0.796 1.00 91.62 91 MET A CA 1
ATOM 727 C C . MET A 1 91 ? 6.301 -5.047 -0.635 1.00 91.62 91 MET A C 1
ATOM 729 O O . MET A 1 91 ? 7.071 -5.223 -1.585 1.00 91.62 91 MET A O 1
ATOM 733 N N . HIS A 1 92 ? 5.009 -4.751 -0.823 1.00 90.12 92 HIS A N 1
ATOM 734 C CA . HIS A 1 92 ? 4.463 -4.511 -2.163 1.00 90.12 92 HIS A CA 1
ATOM 735 C C . HIS A 1 92 ? 5.177 -3.346 -2.858 1.00 90.12 92 HIS A C 1
ATOM 737 O O . HIS A 1 92 ? 5.580 -3.480 -4.016 1.00 90.12 92 HIS A O 1
ATOM 743 N N . ASN A 1 93 ? 5.363 -2.221 -2.160 1.00 91.25 93 ASN A N 1
ATOM 744 C CA . ASN A 1 93 ? 6.051 -1.050 -2.705 1.00 91.25 93 ASN A CA 1
ATOM 745 C C . ASN A 1 93 ? 7.503 -1.367 -3.080 1.00 91.25 93 ASN A C 1
ATOM 747 O O . ASN A 1 93 ? 7.935 -1.035 -4.185 1.00 91.25 93 ASN A O 1
ATOM 751 N N . LEU A 1 94 ? 8.230 -2.074 -2.214 1.00 92.75 94 LEU A N 1
ATOM 752 C CA . LEU A 1 94 ? 9.614 -2.463 -2.457 1.00 92.75 94 LEU A CA 1
ATOM 753 C C . LEU A 1 94 ? 9.747 -3.290 -3.743 1.00 92.75 94 LEU A C 1
ATOM 755 O O . LEU A 1 94 ? 10.552 -2.948 -4.613 1.00 92.75 94 LEU A O 1
ATOM 759 N N . GLY A 1 95 ? 8.924 -4.332 -3.900 1.00 89.69 95 GLY A N 1
ATOM 760 C CA . GLY A 1 95 ? 8.951 -5.184 -5.091 1.00 89.69 95 GLY A CA 1
ATOM 761 C C . GLY A 1 95 ? 8.589 -4.428 -6.374 1.00 89.69 95 GLY A C 1
ATOM 762 O O . GLY A 1 95 ? 9.217 -4.619 -7.418 1.00 89.69 95 GLY A O 1
ATOM 763 N N . VAL A 1 96 ? 7.614 -3.517 -6.300 1.00 91.25 96 VAL A N 1
ATOM 764 C CA . VAL A 1 96 ? 7.224 -2.675 -7.439 1.00 91.25 96 VAL A CA 1
ATOM 765 C C . VAL A 1 96 ? 8.329 -1.693 -7.809 1.00 91.25 96 VAL A C 1
ATOM 767 O O . VAL A 1 96 ? 8.683 -1.600 -8.982 1.00 91.25 96 VAL A O 1
ATOM 770 N N . THR A 1 97 ? 8.924 -1.013 -6.832 1.00 92.62 97 THR A N 1
ATOM 771 C CA . THR A 1 97 ? 10.010 -0.051 -7.052 1.00 92.62 97 THR A CA 1
ATOM 772 C C . THR A 1 97 ? 11.229 -0.723 -7.680 1.00 92.62 97 THR A C 1
ATOM 774 O O . THR A 1 97 ? 11.793 -0.195 -8.642 1.00 92.62 97 THR A O 1
ATOM 777 N N . GLN A 1 98 ? 11.609 -1.913 -7.204 1.00 91.44 98 GLN A N 1
ATOM 778 C CA . GLN A 1 98 ? 12.684 -2.704 -7.810 1.00 91.44 98 GLN A CA 1
ATOM 779 C C . GLN A 1 98 ? 12.381 -3.028 -9.276 1.00 91.44 98 GLN A C 1
ATOM 781 O O . GLN A 1 98 ? 13.206 -2.764 -10.151 1.00 91.44 98 GLN A O 1
ATOM 786 N N . ARG A 1 99 ? 11.178 -3.534 -9.565 1.00 88.81 99 ARG A N 1
ATOM 787 C CA . ARG A 1 99 ? 10.770 -3.883 -10.930 1.00 88.81 99 ARG A CA 1
ATOM 788 C C . ARG A 1 99 ? 10.717 -2.667 -11.857 1.00 88.81 99 ARG A C 1
ATOM 790 O O . ARG A 1 99 ? 11.235 -2.734 -12.967 1.00 88.81 99 ARG A O 1
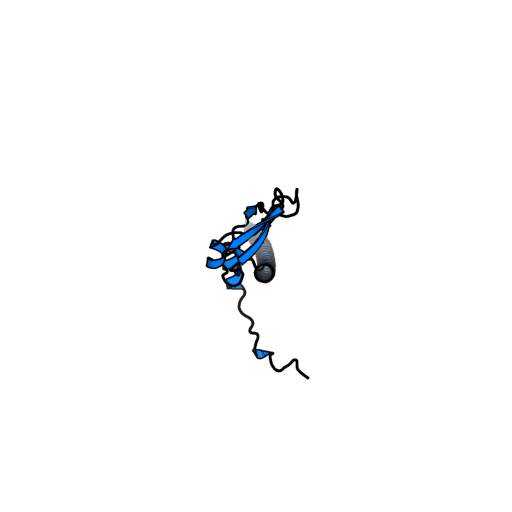ATOM 797 N N . VAL A 1 100 ? 10.133 -1.555 -11.411 1.00 91.06 100 VAL A N 1
ATOM 798 C CA . VAL A 1 100 ? 10.086 -0.301 -12.182 1.00 91.06 100 VAL A CA 1
ATOM 799 C C . VAL A 1 100 ? 11.499 0.210 -12.456 1.00 91.06 100 VAL A C 1
ATOM 801 O O . VAL A 1 100 ? 11.794 0.596 -13.582 1.00 91.06 100 VAL A O 1
ATOM 804 N N . THR A 1 101 ? 12.398 0.141 -11.473 1.00 93.38 101 THR A N 1
ATOM 805 C CA . THR A 1 101 ? 13.802 0.542 -11.643 1.00 93.38 101 THR A CA 1
ATOM 806 C C . THR A 1 101 ? 14.513 -0.305 -12.698 1.00 93.38 101 THR A C 1
ATOM 808 O O . THR A 1 101 ? 15.224 0.239 -13.541 1.00 93.38 101 THR A O 1
ATOM 811 N N . LEU A 1 102 ? 14.323 -1.628 -12.679 1.00 92.00 102 LEU A N 1
ATOM 812 C CA . LEU A 1 102 ? 14.910 -2.526 -13.678 1.00 92.00 102 LEU A CA 1
ATOM 813 C C . LEU A 1 102 ? 14.365 -2.241 -15.082 1.00 92.00 102 LEU A C 1
ATOM 815 O O . LEU A 1 102 ? 15.143 -2.126 -16.026 1.00 92.00 102 LEU A O 1
ATOM 819 N N . ASN A 1 103 ? 13.050 -2.046 -15.204 1.00 92.19 103 ASN A N 1
ATOM 820 C CA . ASN A 1 103 ? 12.417 -1.704 -16.476 1.00 92.19 103 ASN A CA 1
ATOM 821 C C . ASN A 1 103 ? 12.921 -0.362 -17.024 1.00 92.19 103 ASN A C 1
ATOM 823 O O . ASN A 1 103 ? 13.218 -0.263 -18.210 1.00 92.19 103 ASN A O 1
ATOM 827 N N . LEU A 1 104 ? 13.057 0.656 -16.168 1.00 95.31 104 LEU A N 1
ATOM 828 C CA . LEU A 1 104 ? 13.580 1.965 -16.564 1.00 95.31 104 LEU A CA 1
ATOM 829 C C . LEU A 1 104 ? 15.021 1.874 -17.071 1.00 95.31 104 LEU A C 1
ATOM 831 O O . LEU A 1 104 ? 15.348 2.518 -18.064 1.00 95.31 104 LEU A O 1
ATOM 835 N N . LYS A 1 105 ? 15.874 1.066 -16.429 1.00 95.50 105 LYS A N 1
ATOM 836 C CA . LYS A 1 105 ? 17.253 0.844 -16.893 1.00 95.50 105 LYS A CA 1
ATOM 837 C C . LYS A 1 105 ? 17.285 0.185 -18.271 1.00 95.50 105 LYS A C 1
ATOM 839 O O . LYS A 1 105 ? 17.953 0.703 -19.160 1.00 95.50 105 LYS A O 1
ATOM 844 N N . ALA A 1 106 ? 16.510 -0.882 -18.469 1.00 95.00 106 ALA A N 1
ATOM 845 C CA . ALA A 1 106 ? 16.417 -1.557 -19.763 1.00 95.00 106 ALA A CA 1
ATOM 846 C C . ALA A 1 106 ? 15.927 -0.603 -20.871 1.00 95.00 106 ALA A C 1
ATOM 848 O O . ALA A 1 106 ? 16.537 -0.506 -21.932 1.00 95.00 106 ALA A O 1
ATOM 849 N N . GLN A 1 107 ? 14.888 0.191 -20.593 1.00 95.38 107 GLN A N 1
ATOM 850 C CA . GLN A 1 107 ? 14.380 1.191 -21.538 1.00 95.38 107 GLN A CA 1
ATOM 851 C C . GLN A 1 107 ? 15.407 2.290 -21.851 1.00 95.38 107 GLN A C 1
ATOM 853 O O . GLN A 1 107 ? 15.489 2.755 -22.986 1.00 95.38 107 GLN A O 1
ATOM 858 N N . GLN A 1 108 ? 16.202 2.726 -20.869 1.00 96.25 108 GLN A N 1
ATOM 859 C CA . GLN A 1 108 ? 17.270 3.704 -21.098 1.00 96.25 108 GLN A CA 1
ATOM 860 C C . GLN A 1 108 ? 18.365 3.154 -22.020 1.00 96.25 108 GLN A C 1
ATOM 862 O O . GLN A 1 108 ? 18.838 3.886 -22.891 1.00 96.25 108 GLN A O 1
ATOM 867 N N . GLU A 1 109 ? 18.741 1.885 -21.861 1.00 95.69 109 GLU A N 1
ATOM 868 C CA . GLU A 1 109 ? 1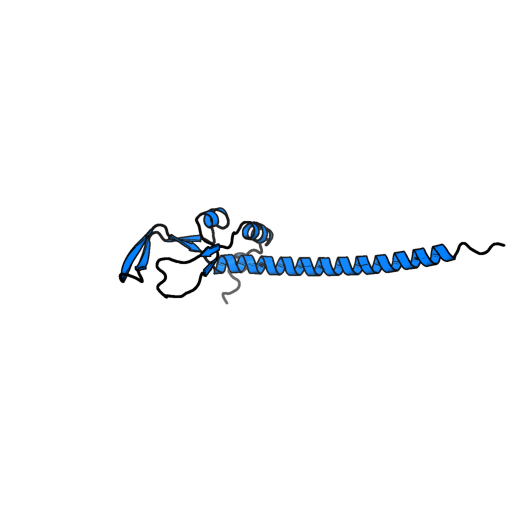9.700 1.207 -22.740 1.00 95.69 109 GLU A CA 1
ATOM 869 C C . GLU A 1 109 ? 19.166 1.104 -24.174 1.00 95.69 109 GLU A C 1
ATOM 871 O O . GLU A 1 109 ? 19.851 1.508 -25.115 1.00 95.69 109 GLU A O 1
ATOM 876 N N . GLU A 1 110 ? 17.909 0.687 -24.349 1.00 95.94 110 GLU A N 1
ATOM 877 C CA . GLU A 1 110 ? 17.253 0.643 -25.663 1.00 95.94 110 GLU A CA 1
ATOM 878 C C . GLU A 1 110 ? 17.218 2.023 -26.336 1.00 95.94 110 GLU A C 1
ATOM 880 O O . GLU A 1 110 ? 17.564 2.162 -27.511 1.00 95.94 110 GLU A O 1
ATOM 885 N N . VAL A 1 111 ? 16.861 3.078 -25.595 1.00 97.12 111 VAL A N 1
ATOM 886 C CA . VAL A 1 111 ? 16.847 4.454 -26.117 1.00 97.12 111 VAL A CA 1
ATOM 887 C C . VAL A 1 111 ? 18.248 4.913 -26.533 1.00 97.12 111 VAL A C 1
ATOM 889 O O . VAL A 1 111 ? 18.388 5.618 -27.537 1.00 97.12 111 VAL A O 1
ATOM 892 N N . LEU A 1 112 ? 19.296 4.536 -25.795 1.00 96.50 112 LEU A N 1
ATOM 893 C CA . LEU A 1 112 ? 20.679 4.856 -26.158 1.00 96.50 112 LEU A CA 1
ATOM 894 C C . LEU A 1 112 ? 21.105 4.148 -27.446 1.00 96.50 112 LEU A C 1
ATOM 896 O O . LEU A 1 112 ? 21.695 4.793 -28.317 1.00 96.50 112 LEU A O 1
ATOM 900 N N . GLU A 1 113 ? 20.768 2.871 -27.604 1.00 95.44 113 GLU A N 1
ATOM 901 C CA . GLU A 1 113 ? 21.054 2.127 -28.833 1.00 95.44 113 GLU A CA 1
ATOM 902 C C . GLU A 1 113 ? 20.293 2.694 -30.035 1.00 95.44 113 GLU A C 1
ATOM 904 O O . GLU A 1 113 ? 20.886 2.950 -31.086 1.00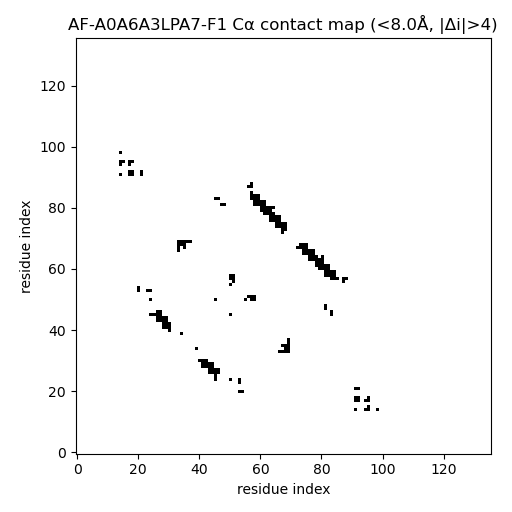 95.44 113 GLU A O 1
ATOM 909 N N . LEU A 1 114 ? 19.009 3.023 -29.870 1.00 95.50 114 LEU A N 1
ATOM 910 C CA . LEU A 1 114 ? 18.226 3.686 -30.916 1.00 95.50 114 LEU A CA 1
ATOM 911 C C . LEU A 1 114 ? 18.847 5.027 -31.333 1.00 95.50 114 LEU A C 1
ATOM 913 O O . LEU A 1 114 ? 18.916 5.343 -32.526 1.00 95.50 114 LEU A O 1
ATOM 917 N N . ARG A 1 115 ? 19.360 5.813 -30.376 1.00 95.44 115 ARG A N 1
ATOM 918 C CA . ARG A 1 115 ? 20.079 7.064 -30.670 1.00 95.44 115 ARG A CA 1
ATOM 919 C C . ARG A 1 115 ? 21.373 6.808 -31.445 1.00 95.44 115 ARG A C 1
ATOM 921 O O . ARG A 1 115 ? 21.629 7.521 -32.415 1.00 95.44 115 ARG A O 1
ATOM 928 N N . ARG A 1 116 ? 22.160 5.792 -31.072 1.00 94.88 116 ARG A N 1
ATOM 929 C CA . ARG A 1 116 ? 23.386 5.398 -31.796 1.00 94.88 116 ARG A CA 1
ATOM 930 C C . ARG A 1 116 ? 23.076 5.019 -33.242 1.00 94.88 116 ARG A C 1
ATOM 932 O O . ARG A 1 116 ? 23.689 5.564 -34.159 1.00 94.88 116 ARG A O 1
ATOM 939 N N . LEU A 1 117 ? 22.081 4.157 -33.451 1.00 94.69 117 LEU A N 1
ATOM 940 C CA . LEU A 1 117 ? 21.650 3.734 -34.785 1.00 94.69 117 LEU A CA 1
ATOM 941 C C . LEU A 1 117 ? 21.159 4.913 -35.630 1.00 94.69 117 LEU A C 1
ATOM 943 O O . LEU A 1 117 ? 21.509 5.016 -36.803 1.00 94.69 117 LEU A O 1
ATOM 947 N N . THR A 1 118 ? 20.416 5.843 -35.029 1.00 94.88 118 THR A N 1
ATOM 948 C CA . THR A 1 118 ? 19.938 7.053 -35.715 1.00 94.88 118 THR A CA 1
ATOM 949 C C . THR A 1 118 ? 21.097 7.932 -36.194 1.00 94.88 118 THR A C 1
ATOM 951 O O . THR A 1 118 ? 21.075 8.421 -37.324 1.00 94.88 118 THR A O 1
ATOM 954 N N . VAL A 1 119 ? 22.140 8.116 -35.375 1.00 94.50 119 VAL A N 1
ATOM 955 C CA . VAL A 1 119 ? 23.345 8.866 -35.774 1.00 94.50 119 VAL A CA 1
ATOM 956 C C . VAL A 1 119 ? 24.057 8.181 -36.941 1.00 94.50 119 VAL A C 1
ATOM 958 O O . VAL A 1 119 ? 24.405 8.851 -37.914 1.00 94.50 119 VAL A O 1
ATOM 961 N N . ILE A 1 120 ? 24.228 6.857 -36.877 1.00 93.56 120 ILE A N 1
ATOM 962 C CA . ILE A 1 120 ? 24.869 6.076 -37.944 1.00 93.56 120 ILE A CA 1
ATOM 963 C C . ILE A 1 120 ? 24.074 6.194 -39.249 1.00 93.56 120 ILE A C 1
ATOM 965 O O . ILE A 1 120 ? 24.646 6.538 -40.282 1.00 93.56 120 ILE A O 1
ATOM 969 N N . LEU A 1 121 ? 22.756 5.978 -39.206 1.00 90.50 121 LEU A N 1
ATOM 970 C CA . LEU A 1 121 ? 21.875 6.084 -40.374 1.00 90.50 121 LEU A CA 1
ATOM 971 C C . LEU A 1 121 ? 21.926 7.481 -41.002 1.00 90.50 121 LEU A C 1
ATOM 973 O O . LEU A 1 121 ? 22.053 7.609 -42.220 1.00 90.50 121 LEU A O 1
ATOM 977 N N . ASN A 1 122 ? 21.896 8.532 -40.182 1.00 89.44 122 ASN A N 1
ATOM 978 C CA . ASN A 1 122 ? 22.000 9.909 -40.662 1.00 89.44 122 ASN A CA 1
ATOM 979 C C . ASN A 1 122 ? 23.376 10.218 -41.273 1.00 89.44 122 ASN A C 1
ATOM 981 O O . ASN A 1 122 ? 23.450 10.949 -42.261 1.00 89.44 122 ASN A O 1
ATOM 985 N N . GLY A 1 123 ? 24.458 9.655 -40.727 1.00 84.62 123 GLY A N 1
ATOM 986 C CA . GLY A 1 123 ? 25.799 9.746 -41.310 1.00 84.62 123 GLY A CA 1
ATOM 987 C C . GLY A 1 123 ? 25.890 9.050 -42.670 1.00 84.62 123 GLY A C 1
ATOM 988 O O . GLY A 1 123 ? 26.339 9.653 -43.643 1.00 84.62 123 GLY A O 1
ATOM 989 N N . VAL A 1 124 ? 25.377 7.820 -42.770 1.00 82.19 124 VAL A N 1
ATOM 990 C CA . VAL A 1 124 ? 25.336 7.044 -44.023 1.00 82.19 124 VAL A CA 1
ATOM 991 C C . VAL A 1 124 ? 24.510 7.757 -45.096 1.00 82.19 124 VAL A C 1
ATOM 993 O O . VAL A 1 124 ? 24.953 7.862 -46.241 1.00 82.19 124 VAL A O 1
ATOM 996 N N . ASN A 1 125 ? 23.342 8.296 -44.739 1.00 76.38 125 ASN A N 1
ATOM 997 C CA . ASN A 1 125 ? 22.507 9.062 -45.667 1.00 76.38 125 ASN A CA 1
ATOM 998 C C . ASN A 1 125 ? 23.213 10.331 -46.164 1.00 76.38 125 ASN A C 1
ATOM 1000 O O . ASN A 1 125 ? 23.115 10.662 -47.345 1.00 76.38 125 ASN A O 1
ATOM 1004 N N . ARG A 1 126 ? 23.980 11.007 -45.300 1.00 72.94 126 ARG A N 1
ATOM 1005 C CA . ARG A 1 126 ? 24.761 12.190 -45.683 1.00 72.94 126 ARG A CA 1
ATOM 1006 C C . ARG A 1 126 ? 25.881 11.839 -46.671 1.00 72.94 126 ARG A C 1
ATOM 1008 O O . ARG A 1 126 ? 26.031 12.534 -47.667 1.00 72.94 126 ARG A O 1
ATOM 1015 N N . CYS A 1 127 ? 26.597 10.732 -46.453 1.00 68.38 127 CYS A N 1
ATOM 1016 C CA . CYS A 1 127 ? 27.633 10.247 -47.375 1.00 68.38 127 CYS A CA 1
ATOM 1017 C C . CYS A 1 127 ? 27.071 9.774 -48.728 1.00 68.38 127 CYS A C 1
ATOM 1019 O O . CYS A 1 127 ? 27.725 9.940 -49.756 1.00 68.38 127 CYS A O 1
ATOM 1021 N N . ARG A 1 128 ? 25.862 9.195 -48.754 1.00 60.69 128 ARG A N 1
ATOM 1022 C CA . ARG A 1 128 ? 25.187 8.814 -50.008 1.00 60.69 128 ARG A CA 1
ATOM 1023 C C . ARG A 1 128 ? 24.694 10.027 -50.804 1.00 60.69 128 ARG A C 1
ATOM 1025 O O . ARG A 1 128 ? 24.759 9.994 -52.027 1.00 60.69 128 ARG A O 1
ATOM 1032 N N . GLY A 1 129 ? 24.256 11.096 -50.135 1.00 58.22 129 GLY A N 1
ATOM 1033 C CA . GLY A 1 129 ? 23.822 12.339 -50.787 1.00 58.22 129 GLY A CA 1
ATOM 1034 C C . GLY A 1 129 ? 24.952 13.114 -51.474 1.00 58.22 129 GLY A C 1
ATOM 1035 O O . GLY A 1 129 ? 24.713 13.770 -52.479 1.00 58.22 129 GLY A O 1
ATOM 1036 N N . THR A 1 130 ? 26.191 13.001 -50.988 1.00 55.28 130 THR A N 1
ATOM 1037 C CA . THR A 1 130 ? 27.371 13.666 -51.576 1.00 55.28 130 THR A CA 1
ATOM 1038 C C . THR A 1 130 ? 28.037 12.878 -52.709 1.00 55.28 130 THR A C 1
ATOM 1040 O O . THR A 1 130 ? 28.978 13.370 -53.319 1.00 55.28 130 THR A O 1
ATOM 1043 N N . ALA A 1 131 ? 27.594 11.647 -52.985 1.00 54.00 131 ALA A N 1
ATOM 1044 C CA . ALA A 1 131 ? 28.166 10.792 -54.030 1.00 54.00 131 ALA A CA 1
ATOM 1045 C C . ALA A 1 131 ? 27.515 10.989 -55.416 1.00 54.00 131 ALA A C 1
ATOM 1047 O O . ALA A 1 131 ? 27.911 10.328 -56.374 1.00 54.00 131 ALA A O 1
ATOM 1048 N N . VAL A 1 132 ? 26.529 11.884 -55.537 1.00 53.47 132 VAL A N 1
ATOM 1049 C CA . VAL A 1 132 ? 25.794 12.163 -56.781 1.00 53.47 132 VAL A CA 1
ATOM 1050 C C . VAL A 1 132 ? 26.132 13.566 -57.289 1.00 53.47 132 VAL A C 1
ATOM 1052 O O . VAL A 1 132 ? 25.244 14.390 -57.450 1.00 53.47 132 VAL A O 1
ATOM 1055 N N . ASP A 1 133 ? 27.414 13.872 -57.497 1.00 52.47 133 ASP A N 1
ATOM 1056 C CA . ASP A 1 133 ? 27.793 15.072 -58.257 1.00 52.47 133 ASP A CA 1
ATOM 1057 C C . ASP A 1 133 ? 29.205 14.955 -58.851 1.00 52.47 133 ASP A C 1
ATOM 1059 O O . ASP A 1 133 ? 30.158 15.553 -58.368 1.00 52.47 133 ASP A O 1
ATOM 1063 N N . TRP A 1 134 ? 29.365 14.109 -59.874 1.00 50.97 134 TRP A N 1
ATOM 1064 C CA . TRP A 1 134 ? 30.563 14.099 -60.727 1.00 50.97 134 TRP A CA 1
ATOM 1065 C C . TRP A 1 134 ? 30.213 13.664 -62.151 1.00 50.97 134 TRP A C 1
ATOM 1067 O O . TRP A 1 134 ? 30.608 12.582 -62.579 1.00 50.97 134 TRP A O 1
ATOM 1077 N N . LYS A 1 135 ? 29.464 14.496 -62.885 1.00 49.75 135 LYS A N 1
ATOM 1078 C CA . LYS A 1 135 ? 29.506 14.550 -64.359 1.00 49.75 135 LYS A CA 1
ATOM 1079 C C . LYS A 1 135 ? 29.107 15.945 -64.854 1.00 49.75 135 LYS A C 1
ATOM 1081 O O . LYS A 1 135 ? 27.923 16.212 -65.039 1.00 49.75 135 LYS A O 1
ATOM 1086 N N . LEU A 1 136 ? 30.113 16.775 -65.118 1.00 44.25 136 LEU A N 1
ATOM 1087 C CA . LEU A 1 136 ? 30.106 17.785 -66.178 1.00 44.25 136 LEU A CA 1
ATOM 1088 C C . LEU A 1 136 ? 31.353 17.556 -67.031 1.00 44.25 136 LEU A C 1
ATOM 1090 O O . LEU A 1 136 ? 32.432 17.375 -66.423 1.00 44.25 136 LEU A O 1
#

pLDDT: mean 81.64, std 12.77, range [44.25, 97.12]

InterPro domains:
  IPR030392 Intramolecular chaperone auto-processing domain [PS51688] (1-111)

Sequence (136 aa):
MAVEQYADALQNVQAGKSLELLSKLTFKRYEFEYDSVEGRATQLGIIGPELQTVVPEAVQVLPERFVFDHKDRGKIALRDLHVVDKETLYMHNLGVTQRVTLNLKAQQEEVLELRRLTVILNGVNRCRGTAVDWKL

Foldseek 3Di:
DPPPPCPVVDDDDDLPLLVVLVVPFDWDFDDDQLPLDPPPHTDIDGDDPVNCVRPVVQWDFDQWDWGAHNVPRDIDIDGRDIDGNVVVNVVSVVSVVVVVVVVVVVVVVVVVVVVVVVVVVVVVVVVVVVVPDDDD

Radius of gyration: 28.25 Å; Cα contacts (8 Å, |Δi|>4): 113; chains: 1; bounding box: 46×48×95 Å

Solvent-accessible surface area (backbone atoms only — not comparable to full-atom values): 8336 Å² total; per-residue (Å²): 140,79,77,73,87,54,59,83,78,62,76,95,72,78,59,66,60,40,45,59,47,57,72,72,60,66,80,40,78,44,77,64,92,52,46,81,56,87,85,68,66,73,42,79,46,73,82,62,75,66,48,50,75,66,45,46,91,30,43,47,73,36,69,67,45,81,44,44,34,68,88,77,64,46,82,42,79,43,60,65,39,77,41,72,43,61,66,57,52,46,51,39,47,52,52,33,52,53,51,52,52,54,51,52,51,55,50,51,52,52,53,50,51,53,51,52,51,51,52,51,52,54,50,53,53,52,58,58,65,69,69,76,78,88,87,132